Protein AF-A0A4Y2CAS6-F1 (afdb_monomer)

Foldseek 3Di:
DPVVVVVVVLVVVLVVCPPPDLVCLQVCCVPPVLCVVLVPLLPPLCDDDPVNLVVQLVSVLVSLCSSVVDDPPDDSVNSCVSNVDDRSSVVSNVSNVVD

Secondary structure (DSSP, 8-state):
--HHHHHHHHHHHHHHGGG--GGGGGHHIIIIIIHHHHTTHHHHSTT--HHHHHHHHHHHHHHHHHHHT--TTS-HHHHHHHHTPPPHHHHHHHHHH--

Structure (mmCIF, N/CA/C/O backbone):
data_AF-A0A4Y2CAS6-F1
#
_entry.id   AF-A0A4Y2CAS6-F1
#
loop_
_atom_site.group_PDB
_atom_site.id
_atom_site.type_symbol
_atom_site.label_atom_id
_atom_site.label_alt_id
_atom_site.label_comp_id
_atom_site.label_asym_id
_atom_site.label_entity_id
_atom_site.label_seq_id
_atom_site.pdbx_PDB_ins_code
_atom_site.Cartn_x
_atom_site.Cartn_y
_atom_site.Cartn_z
_atom_site.occupancy
_atom_site.B_iso_or_equiv
_atom_site.auth_seq_id
_atom_site.auth_comp_id
_atom_site.auth_asym_id
_atom_site.auth_atom_id
_atom_site.pdbx_PDB_model_num
ATOM 1 N N . MET A 1 1 ? -4.243 18.853 -12.283 1.00 44.47 1 MET A N 1
ATOM 2 C CA . MET A 1 1 ? -5.391 18.883 -11.342 1.00 44.47 1 MET A CA 1
ATOM 3 C C . MET A 1 1 ? -6.163 17.544 -11.268 1.00 44.47 1 MET A C 1
ATOM 5 O O . MET A 1 1 ? -7.382 17.552 -11.251 1.00 44.47 1 MET A O 1
ATOM 9 N N . LYS A 1 2 ? -5.500 16.372 -11.191 1.00 41.78 2 LYS A N 1
ATOM 10 C CA . LYS A 1 2 ? -6.187 15.053 -11.080 1.00 41.78 2 LYS A CA 1
ATOM 11 C C . LYS A 1 2 ? -6.059 14.387 -9.699 1.00 41.78 2 LYS A C 1
ATOM 13 O O . LYS A 1 2 ? -6.920 13.608 -9.314 1.00 41.78 2 LYS A O 1
ATOM 18 N N . VAL A 1 3 ? -5.035 14.748 -8.921 1.00 46.81 3 VAL A N 1
ATOM 19 C CA . VAL A 1 3 ? -4.749 14.155 -7.596 1.00 46.81 3 VAL A CA 1
ATOM 20 C C . VAL A 1 3 ? -5.704 14.660 -6.501 1.00 46.81 3 VAL A C 1
ATOM 22 O O . VAL A 1 3 ? -6.047 13.921 -5.586 1.00 46.81 3 VAL A O 1
ATOM 25 N N . ALA A 1 4 ? -6.187 15.903 -6.602 1.00 52.34 4 ALA A N 1
ATOM 26 C CA . ALA A 1 4 ? -7.130 16.464 -5.627 1.00 52.34 4 ALA A CA 1
ATOM 27 C C . ALA A 1 4 ? -8.516 15.790 -5.688 1.00 52.34 4 ALA A C 1
ATOM 29 O O . ALA A 1 4 ? -9.179 15.620 -4.666 1.00 52.34 4 ALA A O 1
ATOM 30 N N . PHE A 1 5 ? -8.927 15.349 -6.881 1.00 54.19 5 PHE A N 1
ATOM 31 C CA . PHE A 1 5 ? -10.232 14.731 -7.100 1.00 54.19 5 PHE A CA 1
ATOM 32 C C . PHE A 1 5 ? -10.323 13.318 -6.502 1.00 54.19 5 PHE A C 1
ATOM 34 O O . PHE A 1 5 ? -11.343 12.944 -5.924 1.00 54.19 5 PHE A O 1
ATOM 41 N N . THR A 1 6 ? -9.240 12.536 -6.571 1.00 60.25 6 THR A N 1
ATOM 42 C CA . THR A 1 6 ? -9.189 11.193 -5.967 1.00 60.25 6 THR A CA 1
ATOM 43 C C . THR A 1 6 ? -9.199 11.259 -4.440 1.00 60.25 6 THR A C 1
ATOM 45 O O . THR A 1 6 ? -9.875 10.453 -3.801 1.00 60.25 6 THR A O 1
ATOM 48 N N . HIS A 1 7 ? -8.540 12.263 -3.852 1.00 60.78 7 HIS A N 1
ATOM 49 C CA . HIS A 1 7 ? -8.578 12.509 -2.410 1.00 60.78 7 HIS A CA 1
ATOM 50 C C . HIS A 1 7 ? -9.996 12.837 -1.912 1.00 60.78 7 HIS A C 1
ATOM 52 O O . HIS A 1 7 ? -10.434 12.287 -0.905 1.00 60.78 7 HIS A O 1
ATOM 58 N N . GLN A 1 8 ? -10.744 13.679 -2.635 1.00 62.22 8 GLN A N 1
ATOM 59 C CA . GLN A 1 8 ? -12.129 14.020 -2.277 1.00 62.22 8 GLN A CA 1
ATOM 60 C C . GLN A 1 8 ? -13.090 12.825 -2.358 1.00 62.22 8 GLN A C 1
ATOM 62 O O . GLN A 1 8 ? -13.962 12.685 -1.499 1.00 62.22 8 GLN A O 1
ATOM 67 N N . ARG A 1 9 ? -12.943 11.947 -3.362 1.00 64.75 9 ARG A N 1
ATOM 68 C CA . ARG A 1 9 ? -13.789 10.744 -3.481 1.00 64.75 9 ARG A CA 1
ATOM 69 C C . ARG A 1 9 ? -13.517 9.736 -2.374 1.00 64.75 9 ARG A C 1
ATOM 71 O O . ARG A 1 9 ? -14.469 9.155 -1.870 1.00 64.75 9 ARG A O 1
ATOM 78 N N . MET A 1 10 ? -12.253 9.572 -1.977 1.00 59.66 10 MET A N 1
ATOM 79 C CA . MET A 1 10 ? -11.916 8.770 -0.803 1.00 59.66 10 MET A CA 1
ATOM 80 C C . MET A 1 10 ? -12.544 9.399 0.442 1.00 59.66 10 MET A C 1
ATOM 82 O O . MET A 1 10 ? -13.391 8.760 1.041 1.00 59.66 10 MET A O 1
ATOM 86 N N . ALA A 1 11 ? -12.298 10.678 0.741 1.00 63.84 11 ALA A N 1
ATOM 87 C CA . ALA A 1 11 ? -12.848 11.351 1.927 1.00 63.84 11 ALA A CA 1
ATOM 88 C C . ALA A 1 11 ? -14.381 11.230 2.103 1.00 63.84 11 ALA A C 1
ATOM 90 O O . ALA A 1 11 ? -14.861 11.118 3.227 1.00 63.84 11 ALA A O 1
ATOM 91 N N . ARG A 1 12 ? -15.159 11.200 1.010 1.00 62.78 12 ARG A N 1
ATOM 92 C CA . ARG A 1 12 ? -16.617 10.960 1.061 1.00 62.78 12 ARG A CA 1
ATOM 93 C C . ARG A 1 12 ? -17.004 9.549 1.513 1.00 62.78 12 ARG A C 1
ATOM 95 O O . ARG A 1 12 ? -18.052 9.386 2.125 1.00 62.78 12 ARG A O 1
ATOM 102 N N . ILE A 1 13 ? -16.188 8.548 1.197 1.00 58.66 13 ILE A N 1
ATOM 103 C CA . ILE A 1 13 ? -16.410 7.160 1.615 1.00 58.66 13 ILE A CA 1
ATOM 104 C C . ILE A 1 13 ? -16.155 7.030 3.124 1.00 58.66 13 ILE A C 1
ATOM 106 O O . ILE A 1 13 ? -16.916 6.341 3.792 1.00 58.66 13 ILE A O 1
ATOM 110 N N . ASP A 1 14 ? -15.181 7.758 3.683 1.00 55.28 14 ASP A N 1
ATOM 111 C CA . ASP A 1 14 ? -14.790 7.686 5.108 1.00 55.28 14 ASP A CA 1
ATOM 112 C C . ASP A 1 14 ? -15.962 7.983 6.055 1.00 55.28 14 ASP A C 1
ATOM 114 O O . ASP A 1 14 ? -16.222 7.245 7.002 1.00 55.28 14 ASP A O 1
ATOM 118 N N . GLY A 1 15 ? -16.739 9.028 5.742 1.00 54.81 15 GLY A N 1
ATOM 119 C CA . GLY A 1 15 ? -17.870 9.461 6.568 1.00 54.81 15 GLY A CA 1
ATOM 120 C C . GLY A 1 15 ? -19.051 8.483 6.588 1.00 54.81 15 GLY A C 1
ATOM 121 O O . GLY A 1 15 ? -19.767 8.418 7.581 1.00 54.81 15 GLY A O 1
ATOM 122 N N . ALA A 1 16 ? -19.242 7.690 5.528 1.00 52.56 16 ALA A N 1
ATOM 123 C CA . ALA A 1 16 ? -20.287 6.661 5.454 1.00 52.56 16 ALA A CA 1
ATOM 124 C C . ALA A 1 16 ? -19.839 5.307 6.046 1.00 52.56 16 ALA A C 1
ATOM 126 O O . ALA A 1 16 ? -20.655 4.416 6.274 1.00 52.56 16 ALA A O 1
ATOM 127 N N . THR A 1 17 ? -18.535 5.144 6.291 1.00 52.44 17 THR A N 1
ATOM 128 C CA . THR A 1 17 ? -17.874 3.851 6.532 1.00 52.44 17 THR A CA 1
ATOM 129 C C . THR A 1 17 ? -17.722 3.497 8.011 1.00 52.44 17 THR A C 1
ATOM 131 O O . THR A 1 17 ? -17.260 2.402 8.334 1.00 52.44 17 THR A O 1
ATOM 134 N N . TRP A 1 18 ? -18.206 4.335 8.936 1.00 51.34 18 TRP A N 1
ATOM 135 C CA . TRP A 1 18 ? -18.202 4.008 10.372 1.00 51.34 18 TRP A CA 1
ATOM 136 C C . TRP A 1 18 ? -18.914 2.669 10.690 1.00 51.34 18 TRP A C 1
ATOM 138 O O . TRP A 1 18 ? -18.687 2.081 11.745 1.00 51.34 18 TRP A O 1
ATOM 148 N N . VAL A 1 19 ? -19.715 2.147 9.745 1.00 46.06 19 VAL A N 1
ATOM 149 C CA . VAL A 1 19 ? -20.470 0.882 9.819 1.00 46.06 19 VAL A CA 1
ATOM 150 C C . VAL A 1 19 ? -19.971 -0.198 8.829 1.00 46.06 19 VAL A C 1
ATOM 152 O O . VAL A 1 19 ? -20.639 -1.207 8.625 1.00 46.06 19 VAL A O 1
ATOM 155 N N . LEU A 1 20 ? -18.789 -0.090 8.204 1.00 56.34 20 LEU A N 1
ATOM 156 C CA . LEU A 1 20 ? -18.243 -1.267 7.503 1.00 56.34 20 LEU A CA 1
ATOM 157 C C . LEU A 1 20 ? -17.657 -2.249 8.525 1.00 56.34 20 LEU A C 1
ATOM 159 O O . LEU A 1 20 ? -16.627 -1.981 9.156 1.00 56.34 20 LEU A O 1
ATOM 163 N N . LYS A 1 21 ? -18.299 -3.421 8.658 1.00 63.12 21 LYS A N 1
ATOM 164 C CA . LYS A 1 21 ? -17.732 -4.575 9.376 1.00 63.12 21 LYS A CA 1
ATOM 165 C C . LYS A 1 21 ? -16.289 -4.799 8.921 1.00 63.12 21 LYS A C 1
ATOM 167 O O . LYS A 1 21 ? -15.972 -4.637 7.743 1.00 63.12 21 LYS A O 1
ATOM 172 N N . GLN A 1 22 ? -15.419 -5.190 9.854 1.00 63.09 22 GLN A N 1
ATOM 173 C CA . GLN A 1 22 ? -13.973 -5.336 9.637 1.00 63.09 22 GLN A CA 1
ATOM 174 C C . GLN A 1 22 ? -13.617 -6.186 8.402 1.00 63.09 22 GLN A C 1
ATOM 176 O O . GLN A 1 22 ? -12.620 -5.911 7.737 1.00 63.09 22 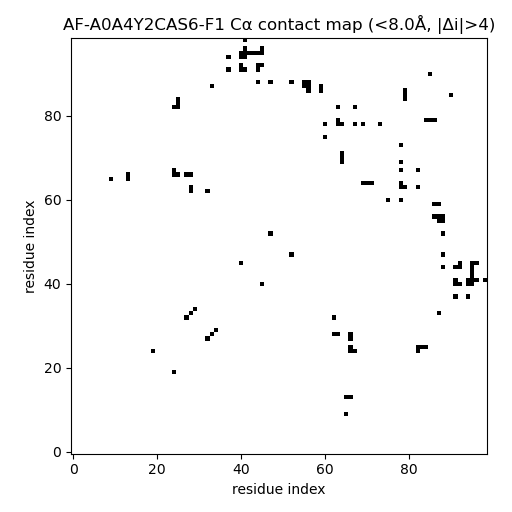GLN A O 1
ATOM 181 N N . GLU A 1 23 ? -14.475 -7.146 8.050 1.00 66.81 23 GLU A N 1
ATOM 182 C CA . GLU A 1 23 ? -14.387 -7.989 6.851 1.00 66.81 23 GLU A CA 1
ATOM 183 C C . GLU A 1 23 ? -14.440 -7.203 5.521 1.00 66.81 23 GLU A C 1
ATOM 185 O O . GLU A 1 23 ? -13.720 -7.529 4.579 1.00 66.81 23 GLU A O 1
ATOM 190 N N . HIS A 1 24 ? -15.193 -6.100 5.456 1.00 72.06 24 HIS A N 1
ATOM 191 C CA . HIS A 1 24 ? -15.375 -5.297 4.240 1.00 72.06 24 HIS A CA 1
ATOM 192 C C . HIS A 1 24 ? -14.310 -4.207 4.067 1.00 72.06 24 HIS A C 1
ATOM 194 O O . HIS A 1 24 ? -14.208 -3.611 2.995 1.00 72.06 24 HIS A O 1
ATOM 200 N N . ARG A 1 25 ? -13.461 -3.967 5.078 1.00 74.31 25 ARG A N 1
ATOM 201 C CA . ARG A 1 25 ? -12.410 -2.929 5.031 1.00 74.31 25 ARG A CA 1
ATOM 202 C C . ARG A 1 25 ? -11.402 -3.162 3.902 1.00 74.31 25 ARG A C 1
ATOM 204 O O . ARG A 1 25 ? -10.781 -2.227 3.421 1.00 74.31 25 ARG A O 1
ATOM 211 N N . ARG A 1 26 ? -11.244 -4.402 3.438 1.00 82.12 26 ARG A N 1
ATOM 212 C CA . ARG A 1 26 ? -10.287 -4.757 2.376 1.00 82.12 26 ARG A CA 1
ATOM 213 C C . ARG A 1 26 ? -10.804 -4.447 0.968 1.00 82.12 26 ARG A C 1
ATOM 215 O O . ARG A 1 26 ? -10.001 -4.257 0.058 1.00 82.12 26 ARG A O 1
ATOM 222 N N . ILE A 1 27 ? -12.125 -4.372 0.786 1.00 85.94 27 ILE A N 1
ATOM 223 C CA . ILE A 1 27 ? -12.762 -4.229 -0.532 1.00 85.94 27 ILE A CA 1
ATOM 224 C C . ILE A 1 27 ? -12.340 -2.931 -1.238 1.00 85.94 27 ILE A C 1
ATOM 226 O O . ILE A 1 27 ? -11.892 -3.020 -2.385 1.00 85.94 27 ILE A O 1
ATOM 230 N N . PRO A 1 28 ? -12.378 -1.743 -0.598 1.00 82.12 28 PRO A N 1
ATOM 231 C CA . PRO A 1 28 ? -11.969 -0.498 -1.251 1.00 82.12 28 PRO A CA 1
ATOM 232 C C . PRO A 1 28 ? -10.486 -0.505 -1.636 1.00 82.12 28 PRO A C 1
ATOM 234 O O . PRO A 1 28 ? -10.097 0.074 -2.650 1.00 82.12 28 PRO A O 1
ATOM 237 N N . TYR A 1 29 ? -9.651 -1.185 -0.844 1.00 87.31 29 TYR A N 1
ATOM 238 C CA . TYR A 1 29 ? -8.230 -1.291 -1.131 1.00 87.31 29 TYR A CA 1
ATOM 239 C C . TYR A 1 29 ? -7.973 -2.124 -2.389 1.00 87.31 29 TYR A C 1
ATOM 241 O O . TYR A 1 29 ? -7.367 -1.623 -3.333 1.00 87.31 29 TYR A O 1
ATOM 249 N N . TYR A 1 30 ? -8.460 -3.368 -2.417 1.00 85.94 30 TYR A N 1
ATOM 250 C CA . TYR A 1 30 ? -8.178 -4.297 -3.512 1.00 85.94 30 TYR A CA 1
ATOM 251 C C . TYR A 1 30 ? -8.824 -3.878 -4.833 1.00 85.94 30 TYR A C 1
ATOM 253 O O . TYR A 1 30 ? -8.218 -4.025 -5.890 1.00 85.94 30 TYR A O 1
ATOM 261 N N . THR A 1 31 ? -10.044 -3.341 -4.790 1.00 86.50 31 THR A N 1
ATOM 262 C CA . THR A 1 31 ? -10.787 -3.009 -6.016 1.00 86.50 31 THR A CA 1
ATOM 263 C C . THR A 1 31 ? -10.361 -1.679 -6.633 1.00 86.50 31 THR A C 1
ATOM 265 O O . THR A 1 31 ? -10.310 -1.571 -7.855 1.00 86.50 31 THR A O 1
ATOM 268 N N . VAL A 1 32 ? -10.035 -0.671 -5.813 1.00 84.81 32 VAL A N 1
ATOM 269 C CA . VAL A 1 32 ? -9.777 0.698 -6.288 1.00 84.81 32 VAL A CA 1
ATOM 270 C C . VAL A 1 32 ? -8.317 1.090 -6.105 1.00 84.81 32 VAL A C 1
ATOM 272 O O . VAL A 1 32 ? -7.645 1.405 -7.084 1.00 84.81 32 VAL A O 1
ATOM 275 N N . ALA A 1 33 ? -7.814 1.094 -4.868 1.00 87.38 33 ALA A N 1
ATOM 276 C CA . ALA A 1 33 ? -6.493 1.655 -4.580 1.00 87.38 33 ALA A CA 1
ATOM 277 C C . ALA A 1 33 ? -5.367 0.838 -5.227 1.00 87.38 33 ALA A C 1
ATOM 279 O O . ALA A 1 33 ? -4.509 1.397 -5.905 1.00 87.38 33 ALA A O 1
ATOM 280 N N . GLU A 1 34 ? -5.395 -0.480 -5.048 1.00 89.31 34 GLU A N 1
ATOM 281 C CA . GLU A 1 34 ? -4.397 -1.397 -5.590 1.00 89.31 34 GLU A CA 1
ATOM 282 C C . GLU A 1 34 ? -4.404 -1.381 -7.121 1.00 89.31 34 GLU A C 1
ATOM 284 O O . GLU A 1 34 ? -3.376 -1.098 -7.730 1.00 89.31 34 GLU A O 1
ATOM 289 N N . ARG A 1 35 ? -5.572 -1.562 -7.749 1.00 90.94 35 ARG A N 1
ATOM 290 C CA . ARG A 1 35 ? -5.703 -1.544 -9.215 1.00 90.94 35 ARG A CA 1
ATOM 291 C C . ARG A 1 35 ? -5.260 -0.227 -9.834 1.00 90.94 35 ARG A C 1
ATOM 293 O O . ARG A 1 35 ? -4.567 -0.238 -10.844 1.00 90.94 35 ARG A O 1
ATOM 300 N N . MET A 1 36 ? -5.603 0.904 -9.221 1.00 89.56 36 MET A N 1
ATOM 301 C CA . MET A 1 36 ? -5.197 2.214 -9.730 1.00 89.56 36 MET A CA 1
ATOM 302 C C . MET A 1 36 ? -3.678 2.422 -9.651 1.00 89.56 36 MET A C 1
ATOM 304 O O . MET A 1 36 ? -3.108 3.058 -10.533 1.00 89.56 36 MET A O 1
ATOM 308 N N . ILE A 1 37 ? -3.017 1.893 -8.616 1.00 88.31 37 ILE A N 1
ATOM 309 C CA . ILE A 1 37 ? -1.560 2.005 -8.456 1.00 88.31 37 ILE A CA 1
ATOM 310 C C . ILE A 1 37 ? -0.828 1.035 -9.391 1.00 88.31 37 ILE A C 1
ATOM 312 O O . ILE A 1 37 ? 0.210 1.392 -9.946 1.00 88.31 37 ILE A O 1
ATOM 316 N N . LEU A 1 38 ? -1.362 -0.172 -9.580 1.00 90.62 38 LEU A N 1
ATOM 317 C CA . LEU A 1 38 ? -0.704 -1.223 -10.351 1.00 90.62 38 LEU A CA 1
ATOM 318 C C . LEU A 1 38 ? -1.040 -1.221 -11.852 1.00 90.62 38 LEU A C 1
ATOM 320 O O . LEU A 1 38 ? -0.416 -1.960 -12.603 1.00 90.62 38 LEU A O 1
ATOM 324 N N . HIS A 1 39 ? -1.926 -0.337 -12.326 1.00 88.81 39 HIS A N 1
ATOM 325 C CA . HIS A 1 39 ? -2.374 -0.247 -13.731 1.00 88.81 39 HIS A CA 1
ATOM 326 C C . HIS A 1 39 ? -1.257 -0.082 -14.792 1.00 88.81 39 HIS A C 1
ATOM 328 O O . HIS A 1 39 ? -1.517 -0.164 -15.986 1.00 88.81 39 HIS A O 1
ATOM 334 N N . GLY A 1 40 ? -0.006 0.125 -14.386 1.00 85.75 40 GLY A N 1
ATOM 335 C CA . GLY A 1 40 ? 1.147 0.109 -15.287 1.00 85.75 40 GLY A CA 1
ATOM 336 C C . GLY A 1 40 ? 2.357 -0.623 -14.721 1.00 85.75 40 GLY A C 1
ATOM 337 O O . GLY A 1 40 ? 3.464 -0.328 -15.153 1.00 85.75 40 GLY A O 1
ATOM 338 N N . ALA A 1 41 ? 2.184 -1.508 -13.732 1.00 88.69 41 ALA A N 1
ATOM 339 C CA . ALA A 1 41 ? 3.288 -2.142 -13.006 1.00 88.69 41 ALA A CA 1
ATOM 340 C C . ALA A 1 41 ? 4.304 -2.818 -13.945 1.00 88.69 41 ALA A C 1
ATOM 342 O O . ALA A 1 41 ? 5.505 -2.657 -13.741 1.00 88.69 41 ALA A O 1
ATOM 343 N N . ALA A 1 42 ? 3.850 -3.444 -15.033 1.00 86.62 42 ALA A N 1
ATOM 344 C CA . ALA A 1 42 ? 4.713 -4.010 -16.073 1.00 86.62 42 ALA A CA 1
ATOM 345 C C . ALA A 1 42 ? 5.745 -3.017 -16.643 1.00 86.62 42 ALA A C 1
ATOM 347 O O . ALA A 1 42 ? 6.887 -3.384 -16.898 1.00 86.62 42 ALA A O 1
ATOM 348 N N . ALA A 1 43 ? 5.388 -1.737 -16.780 1.00 87.38 43 ALA A N 1
ATOM 349 C CA . ALA A 1 43 ? 6.269 -0.727 -17.363 1.00 87.38 43 ALA A CA 1
ATOM 350 C C . ALA A 1 43 ? 7.295 -0.143 -16.374 1.00 87.38 43 ALA A C 1
ATOM 352 O O . ALA A 1 43 ? 8.309 0.401 -16.806 1.00 87.38 43 ALA A O 1
ATOM 353 N N . TRP A 1 44 ? 7.044 -0.195 -15.059 1.00 86.88 44 TRP A N 1
ATOM 354 C CA . TRP A 1 44 ? 7.867 0.529 -14.073 1.00 86.88 44 TRP A CA 1
ATOM 355 C C . TRP A 1 44 ? 8.324 -0.292 -12.858 1.00 86.88 44 TRP A C 1
ATOM 357 O O . TRP A 1 44 ? 9.198 0.173 -12.127 1.00 86.88 44 TRP A O 1
ATOM 367 N N . ALA A 1 45 ? 7.785 -1.491 -12.621 1.00 88.81 45 ALA A N 1
ATOM 368 C CA . ALA A 1 45 ? 8.047 -2.267 -11.406 1.00 88.81 45 ALA A CA 1
ATOM 369 C C . ALA A 1 45 ? 9.091 -3.390 -11.554 1.00 88.81 45 ALA A C 1
ATOM 371 O O . ALA A 1 45 ? 9.467 -3.987 -10.549 1.00 88.81 45 ALA A O 1
ATOM 372 N N . LEU A 1 46 ? 9.619 -3.636 -12.761 1.00 82.00 46 LEU A N 1
ATOM 373 C CA . LEU A 1 46 ? 10.678 -4.632 -13.011 1.00 82.00 46 LEU A CA 1
ATOM 374 C C . LEU A 1 46 ? 11.985 -4.344 -12.248 1.00 82.00 46 LEU A C 1
ATOM 376 O O . LEU A 1 46 ? 12.706 -5.272 -11.907 1.00 82.00 46 LEU A O 1
ATOM 380 N N . ASN A 1 47 ? 12.292 -3.073 -11.954 1.00 84.06 47 ASN A N 1
ATOM 381 C CA . ASN A 1 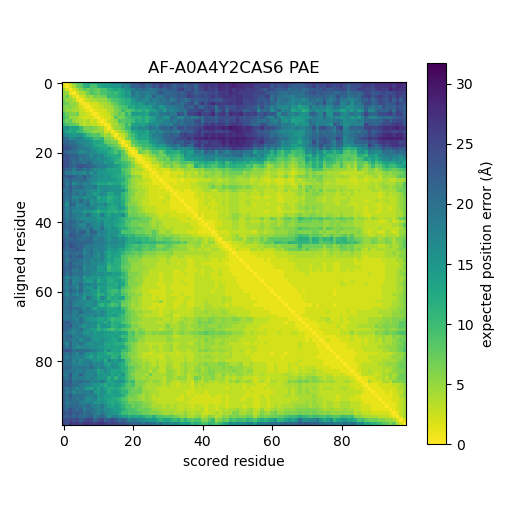47 ? 13.539 -2.669 -11.290 1.00 84.06 47 ASN A CA 1
ATOM 382 C C . ASN A 1 47 ? 13.315 -1.534 -10.278 1.00 84.06 47 ASN A C 1
ATOM 384 O O . ASN A 1 47 ? 13.832 -0.424 -10.424 1.00 84.06 47 ASN A O 1
ATOM 388 N N . LEU A 1 48 ? 12.522 -1.798 -9.236 1.00 88.19 48 LEU A N 1
ATOM 389 C CA . LEU A 1 48 ? 12.238 -0.790 -8.215 1.00 88.19 48 LEU A CA 1
ATOM 390 C C . LEU A 1 48 ? 13.465 -0.459 -7.360 1.00 88.19 48 LEU A C 1
ATOM 392 O O . LEU A 1 48 ? 13.960 -1.285 -6.592 1.00 88.19 48 LEU A O 1
ATOM 396 N N . ILE A 1 49 ? 13.881 0.806 -7.385 1.00 92.75 49 ILE A N 1
ATOM 397 C CA . ILE A 1 49 ? 14.945 1.316 -6.509 1.00 92.75 49 ILE A CA 1
ATOM 398 C C . ILE A 1 49 ? 14.375 1.577 -5.103 1.00 92.75 49 ILE A C 1
ATOM 400 O O . ILE A 1 49 ? 13.199 1.918 -4.942 1.00 92.75 49 ILE A O 1
ATOM 404 N N . SER A 1 50 ? 15.208 1.506 -4.060 1.00 90.56 50 SER A N 1
ATOM 405 C CA . SER A 1 50 ? 14.837 1.743 -2.651 1.00 90.56 50 SER A CA 1
ATOM 406 C C . SER A 1 50 ? 13.975 2.994 -2.424 1.00 90.56 50 SER A C 1
ATOM 408 O O . SER A 1 50 ? 13.051 2.980 -1.609 1.00 90.56 50 SER A O 1
ATOM 410 N N . ARG A 1 51 ? 14.233 4.082 -3.164 1.00 92.00 51 ARG A N 1
ATOM 411 C CA . ARG A 1 51 ? 13.433 5.316 -3.099 1.00 92.00 51 ARG A CA 1
ATOM 412 C C . ARG A 1 51 ? 11.999 5.113 -3.600 1.00 92.00 51 ARG A C 1
ATOM 414 O O . ARG A 1 51 ? 11.067 5.599 -2.965 1.00 92.00 51 ARG A O 1
ATOM 421 N N . GLN A 1 52 ? 11.815 4.386 -4.699 1.00 90.38 52 GLN A N 1
ATOM 422 C CA . GLN A 1 52 ? 10.495 4.074 -5.256 1.00 90.38 52 GLN A CA 1
ATOM 423 C C . GLN A 1 52 ? 9.730 3.117 -4.335 1.00 90.38 52 GLN A C 1
ATOM 425 O O . GLN A 1 52 ? 8.565 3.367 -4.036 1.00 90.38 52 GLN A O 1
ATOM 430 N N . LYS A 1 53 ? 10.403 2.102 -3.770 1.00 91.50 53 LYS A N 1
ATOM 431 C CA . LYS A 1 53 ? 9.809 1.207 -2.757 1.00 91.50 53 LYS A CA 1
ATOM 432 C C . LYS A 1 53 ? 9.279 1.991 -1.546 1.00 91.50 53 LYS A C 1
ATOM 434 O O . LYS A 1 53 ? 8.148 1.774 -1.114 1.00 91.50 53 LYS A O 1
ATOM 439 N N . LYS A 1 54 ? 10.043 2.972 -1.042 1.00 92.81 54 LYS A N 1
ATOM 440 C CA . LYS A 1 54 ? 9.600 3.877 0.042 1.00 92.81 54 LYS A CA 1
ATOM 441 C C . LYS A 1 54 ? 8.410 4.759 -0.356 1.00 92.81 54 LYS A C 1
ATOM 443 O O . LYS A 1 54 ? 7.516 4.982 0.463 1.00 92.81 54 LYS A O 1
ATOM 448 N N . LEU A 1 55 ? 8.375 5.252 -1.594 1.00 92.50 55 LEU A N 1
ATOM 449 C CA . LEU A 1 55 ? 7.246 6.034 -2.108 1.00 92.50 55 LEU A CA 1
ATOM 450 C C . LEU A 1 55 ? 5.962 5.191 -2.134 1.00 92.50 55 LEU A C 1
ATOM 452 O O . LEU A 1 55 ? 4.939 5.631 -1.610 1.00 92.50 55 LEU A O 1
ATOM 456 N N . LEU A 1 56 ? 6.031 3.967 -2.667 1.00 91.69 56 LEU A N 1
ATOM 457 C CA . LEU A 1 56 ? 4.897 3.039 -2.700 1.00 91.69 56 LEU A CA 1
ATOM 458 C C . LEU A 1 56 ? 4.374 2.731 -1.300 1.00 91.69 56 LEU A C 1
ATOM 460 O O . LEU A 1 56 ? 3.173 2.817 -1.066 1.00 91.69 56 LEU A O 1
ATOM 464 N N . LEU A 1 57 ? 5.271 2.454 -0.351 1.00 92.12 57 LEU A N 1
ATOM 465 C CA . LEU A 1 57 ? 4.916 2.254 1.055 1.00 92.12 57 LEU A CA 1
ATOM 466 C C . LEU A 1 57 ? 4.210 3.474 1.657 1.00 92.12 57 LEU A C 1
ATOM 468 O O . LEU A 1 57 ? 3.241 3.331 2.400 1.00 92.12 57 LEU A O 1
ATOM 472 N N . THR A 1 58 ? 4.662 4.681 1.315 1.00 93.19 58 THR A N 1
ATOM 473 C CA . THR A 1 58 ? 4.050 5.930 1.790 1.00 93.19 58 THR A CA 1
ATOM 474 C C . THR A 1 58 ? 2.640 6.114 1.226 1.00 93.19 58 THR A C 1
ATOM 476 O O . THR A 1 58 ? 1.734 6.515 1.959 1.00 93.19 58 THR A O 1
ATOM 479 N N . ILE A 1 59 ? 2.432 5.800 -0.057 1.00 91.38 59 ILE A N 1
ATOM 480 C CA . ILE A 1 59 ? 1.110 5.830 -0.700 1.00 91.38 59 ILE A CA 1
ATOM 481 C C . ILE A 1 59 ? 0.198 4.773 -0.066 1.00 91.38 59 ILE A C 1
ATOM 483 O O . ILE A 1 59 ? -0.903 5.104 0.372 1.00 91.38 59 ILE A O 1
ATOM 487 N N . GLN A 1 60 ? 0.686 3.535 0.071 1.00 91.94 60 GLN A N 1
ATOM 488 C CA . GLN A 1 60 ? -0.048 2.439 0.699 1.00 91.94 60 GLN A CA 1
ATOM 489 C C . GLN A 1 60 ? -0.511 2.811 2.103 1.00 91.94 60 GLN A C 1
ATOM 491 O O . GLN A 1 60 ? -1.683 2.657 2.434 1.00 91.94 60 GLN A O 1
ATOM 496 N N . ARG A 1 61 ? 0.402 3.341 2.923 1.00 92.88 61 ARG A N 1
ATOM 497 C CA . ARG A 1 61 ? 0.125 3.731 4.305 1.00 92.88 61 ARG A CA 1
ATOM 498 C C . ARG A 1 61 ? -1.006 4.749 4.396 1.00 92.88 61 ARG A C 1
ATOM 500 O O . ARG A 1 61 ? -1.855 4.616 5.270 1.00 92.88 61 ARG A O 1
ATOM 507 N N . LYS A 1 62 ? -1.044 5.740 3.499 1.00 92.31 62 LYS A N 1
ATOM 508 C CA . LYS A 1 62 ? -2.135 6.727 3.457 1.00 92.31 62 LYS A CA 1
ATOM 509 C C . LYS A 1 62 ? -3.479 6.061 3.170 1.00 92.31 62 LYS A C 1
ATOM 511 O O . LYS A 1 62 ? -4.442 6.348 3.872 1.00 92.31 62 LYS A O 1
ATOM 516 N N . CYS A 1 63 ? -3.528 5.142 2.206 1.00 88.88 63 CYS A N 1
ATOM 517 C CA . CYS A 1 63 ? -4.739 4.377 1.908 1.00 88.88 63 CYS A CA 1
ATOM 518 C C . CYS A 1 63 ? -5.166 3.490 3.086 1.00 88.88 63 CYS A C 1
ATOM 520 O O . CYS A 1 63 ? -6.347 3.435 3.406 1.00 88.88 63 CYS A O 1
ATOM 522 N N . LEU A 1 64 ? -4.224 2.824 3.762 1.00 89.44 64 LEU A N 1
ATOM 523 C CA . LEU A 1 64 ? -4.549 1.977 4.912 1.00 89.44 64 LEU A CA 1
ATOM 524 C C . LEU A 1 64 ? -5.059 2.785 6.105 1.00 89.44 64 LEU A C 1
ATOM 526 O O . LEU A 1 64 ? -6.034 2.376 6.722 1.00 89.4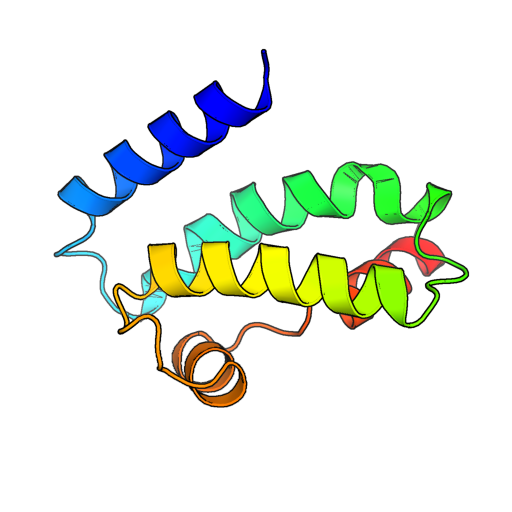4 64 LEU A O 1
ATOM 530 N N . LEU A 1 65 ? -4.439 3.923 6.428 1.00 91.19 65 LEU A N 1
ATOM 531 C CA . LEU A 1 65 ? -4.918 4.813 7.492 1.00 91.19 65 LEU A CA 1
ATOM 532 C C . LEU A 1 65 ? -6.333 5.309 7.206 1.00 91.19 65 LEU A C 1
ATOM 534 O O . LEU A 1 65 ? -7.179 5.266 8.089 1.00 91.19 65 LEU A O 1
ATOM 538 N N . PHE A 1 66 ? -6.580 5.705 5.960 1.00 87.19 66 PHE A N 1
ATOM 539 C CA . PHE A 1 66 ? -7.894 6.116 5.493 1.00 87.19 66 PHE A CA 1
ATOM 540 C C . PHE A 1 66 ? -8.939 5.002 5.685 1.00 87.19 66 PHE A C 1
ATOM 542 O O . PHE A 1 66 ? -9.969 5.204 6.301 1.00 87.19 66 PHE A O 1
ATOM 549 N 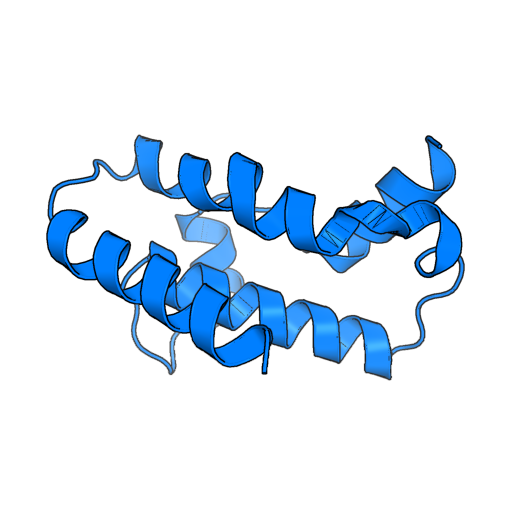N . ILE A 1 67 ? -8.637 3.781 5.246 1.00 83.25 67 ILE A N 1
ATOM 550 C CA . ILE A 1 67 ? -9.563 2.641 5.330 1.00 83.25 67 ILE A CA 1
ATOM 551 C C . ILE A 1 67 ? -9.791 2.147 6.767 1.00 83.25 67 ILE A C 1
ATOM 553 O O . ILE A 1 67 ? -10.858 1.631 7.096 1.00 83.25 67 ILE A O 1
ATOM 557 N N . THR A 1 68 ? -8.761 2.210 7.609 1.00 86.19 68 THR A N 1
ATOM 558 C CA . THR A 1 68 ? -8.818 1.669 8.974 1.00 86.19 68 THR A CA 1
ATOM 559 C C . THR A 1 68 ? -9.309 2.680 10.001 1.00 86.19 68 THR A C 1
ATOM 561 O O . THR A 1 68 ? -9.697 2.255 11.087 1.00 86.19 68 THR A O 1
ATOM 564 N N . GLY A 1 69 ? -9.251 3.982 9.701 1.00 86.06 69 GLY A N 1
ATOM 565 C CA . GLY A 1 69 ? -9.495 5.049 10.673 1.00 86.06 69 GLY A CA 1
ATOM 566 C C . GLY A 1 69 ? -8.473 5.088 11.818 1.00 86.06 69 GLY A C 1
ATOM 567 O O . GLY A 1 69 ? -8.733 5.691 12.856 1.00 86.06 69 GLY A O 1
ATOM 568 N N . ALA A 1 70 ? -7.324 4.415 11.680 1.00 89.81 70 ALA A N 1
ATOM 569 C CA . ALA A 1 70 ? -6.318 4.332 12.737 1.00 89.81 70 ALA A CA 1
ATOM 570 C C . ALA A 1 70 ? -5.536 5.649 12.909 1.00 89.81 70 ALA A C 1
ATOM 572 O O . ALA A 1 70 ? -5.445 6.480 12.000 1.00 89.81 70 ALA A O 1
ATOM 573 N N . TYR A 1 71 ? -4.905 5.825 14.074 1.00 91.25 71 TYR A N 1
ATOM 574 C CA . TYR A 1 71 ? -4.072 6.995 14.343 1.00 91.25 71 TYR A CA 1
ATOM 575 C C . TYR A 1 71 ? -2.894 7.101 13.365 1.00 91.25 71 TYR A C 1
ATOM 577 O O . TYR A 1 71 ? -2.286 6.113 12.952 1.00 91.25 71 TYR A O 1
ATOM 585 N N . ARG A 1 72 ? -2.488 8.336 13.043 1.00 89.31 72 ARG A N 1
ATOM 586 C CA . ARG A 1 72 ? -1.354 8.597 12.134 1.00 89.31 72 ARG A CA 1
ATOM 587 C C . ARG A 1 72 ? -0.031 7.989 12.615 1.00 89.31 72 ARG A C 1
ATOM 589 O O . ARG A 1 72 ? 0.840 7.706 11.790 1.00 89.31 72 ARG A O 1
ATOM 596 N N . THR A 1 73 ? 0.117 7.787 13.924 1.00 94.44 73 THR A N 1
ATOM 597 C CA . THR A 1 73 ? 1.290 7.186 14.576 1.00 94.44 73 THR A CA 1
ATOM 598 C C . THR A 1 73 ? 1.282 5.656 14.550 1.00 94.44 73 THR A C 1
ATOM 600 O O . THR A 1 73 ? 2.314 5.049 14.819 1.00 94.44 73 THR A O 1
ATOM 603 N N . THR A 1 74 ? 0.174 5.007 14.173 1.00 93.75 74 THR A N 1
ATOM 604 C CA . THR A 1 74 ? 0.073 3.542 14.141 1.00 93.75 74 THR A CA 1
ATOM 605 C C . THR A 1 74 ? 1.094 2.942 13.163 1.00 93.75 74 THR A C 1
ATOM 607 O O . THR A 1 74 ? 1.100 3.331 11.992 1.00 93.75 74 THR A O 1
ATOM 610 N N . PRO A 1 75 ? 1.960 1.999 13.572 1.00 92.75 75 PRO A N 1
ATOM 611 C CA . PRO A 1 75 ? 2.974 1.411 12.693 1.00 92.75 75 PRO A CA 1
ATOM 612 C C . PRO A 1 75 ? 2.384 0.734 11.449 1.00 92.75 75 PRO A C 1
ATOM 614 O O . PRO A 1 75 ? 1.280 0.195 11.481 1.00 92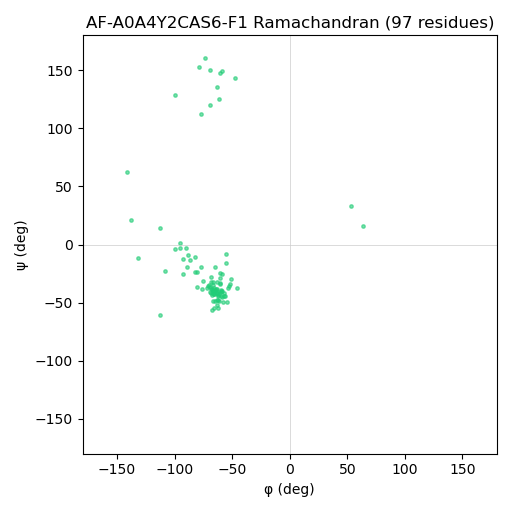.75 75 PRO A O 1
ATOM 617 N N . M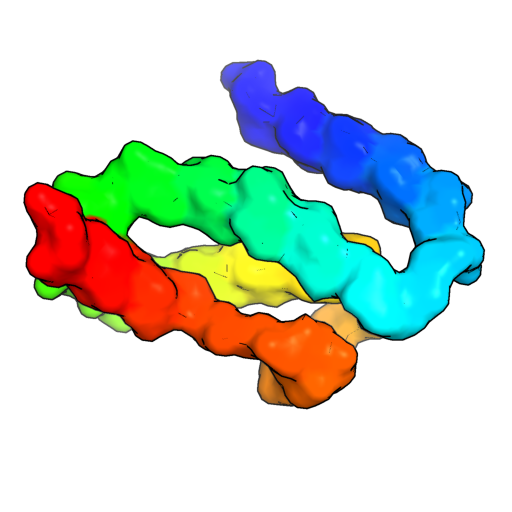ET A 1 76 ? 3.128 0.731 10.335 1.00 91.44 76 MET A N 1
ATOM 618 C CA . MET A 1 76 ? 2.669 0.114 9.078 1.00 91.44 76 MET A CA 1
ATOM 619 C C . MET A 1 76 ? 2.384 -1.385 9.240 1.00 91.44 76 MET A C 1
ATOM 621 O O . MET A 1 76 ? 1.381 -1.870 8.729 1.00 91.44 76 MET A O 1
ATOM 625 N N . ALA A 1 77 ? 3.221 -2.092 10.004 1.00 91.06 77 ALA A N 1
ATOM 626 C CA . ALA A 1 77 ? 3.038 -3.512 10.295 1.00 91.06 77 ALA A CA 1
ATOM 627 C C . ALA A 1 77 ? 1.698 -3.794 10.999 1.00 91.06 77 ALA A C 1
ATOM 629 O O . ALA A 1 77 ? 0.994 -4.737 10.650 1.00 91.06 77 ALA A O 1
ATOM 630 N N . THR A 1 78 ? 1.291 -2.933 11.937 1.00 92.81 78 THR A N 1
ATOM 631 C CA . THR A 1 78 ? -0.006 -3.038 12.620 1.00 92.81 78 THR A CA 1
ATOM 632 C C . THR A 1 78 ? -1.165 -2.823 11.649 1.00 92.81 78 THR A C 1
ATOM 634 O O . THR A 1 78 ? -2.130 -3.584 11.667 1.00 92.81 78 THR A O 1
ATOM 637 N N . LEU A 1 79 ? -1.058 -1.836 10.751 1.00 90.94 79 LEU A N 1
ATOM 638 C CA . LEU A 1 79 ? -2.070 -1.595 9.717 1.00 90.94 79 LEU A CA 1
ATOM 639 C C . LEU A 1 79 ? -2.212 -2.798 8.776 1.00 90.94 79 LEU A C 1
ATOM 641 O O . LEU A 1 79 ? -3.332 -3.189 8.449 1.00 90.94 79 LEU A O 1
ATOM 645 N N . GLN A 1 80 ? -1.097 -3.407 8.370 1.00 90.00 80 GLN A N 1
ATOM 646 C CA . GLN A 1 80 ? -1.093 -4.611 7.535 1.00 90.00 80 GLN A CA 1
ATOM 647 C C . GLN A 1 80 ? -1.673 -5.819 8.263 1.00 90.00 80 GLN A C 1
ATOM 649 O O . GLN A 1 80 ? -2.431 -6.560 7.654 1.00 90.00 80 GLN A O 1
ATOM 654 N N . SER A 1 81 ? -1.388 -5.993 9.554 1.00 89.69 81 SER A N 1
ATOM 655 C CA . SER A 1 81 ? -1.958 -7.081 10.357 1.00 89.69 81 SER A CA 1
ATOM 656 C C . SER A 1 81 ? -3.484 -6.966 10.467 1.00 89.69 81 SER A C 1
ATOM 658 O O . SER A 1 81 ? -4.208 -7.908 10.153 1.00 89.69 81 SER A O 1
ATOM 660 N N . ILE A 1 82 ? -3.997 -5.769 10.784 1.00 87.44 82 ILE A N 1
ATOM 661 C CA . ILE A 1 82 ? -5.444 -5.508 10.889 1.00 87.44 82 ILE A CA 1
ATOM 662 C C . ILE A 1 82 ? -6.150 -5.718 9.543 1.00 87.44 82 ILE A C 1
ATOM 664 O O . ILE A 1 82 ? -7.265 -6.240 9.487 1.00 87.44 82 ILE A O 1
ATOM 668 N N . THR A 1 83 ? -5.517 -5.289 8.450 1.00 85.81 83 THR A N 1
ATOM 669 C CA . THR A 1 83 ? -6.115 -5.339 7.110 1.00 85.81 83 THR A CA 1
ATOM 670 C C . THR A 1 83 ? -5.782 -6.600 6.322 1.00 85.81 83 THR A C 1
ATOM 672 O O . THR A 1 83 ? -6.426 -6.837 5.312 1.00 85.81 83 THR A O 1
ATOM 675 N N . GLY A 1 84 ? -4.819 -7.419 6.744 1.00 88.81 84 GLY A N 1
ATOM 676 C CA . GLY A 1 84 ? -4.308 -8.575 5.994 1.00 88.81 84 GLY A CA 1
ATOM 677 C C . GLY A 1 84 ? -3.864 -8.252 4.565 1.00 88.81 84 GLY A C 1
ATOM 678 O O . GLY A 1 84 ? -4.070 -9.065 3.665 1.00 88.81 84 GLY A O 1
ATOM 679 N N . ILE A 1 85 ? -3.333 -7.049 4.333 1.00 88.38 85 ILE A N 1
ATOM 680 C CA . ILE A 1 85 ? -2.933 -6.568 3.007 1.00 88.38 85 ILE A CA 1
ATOM 681 C C . ILE A 1 85 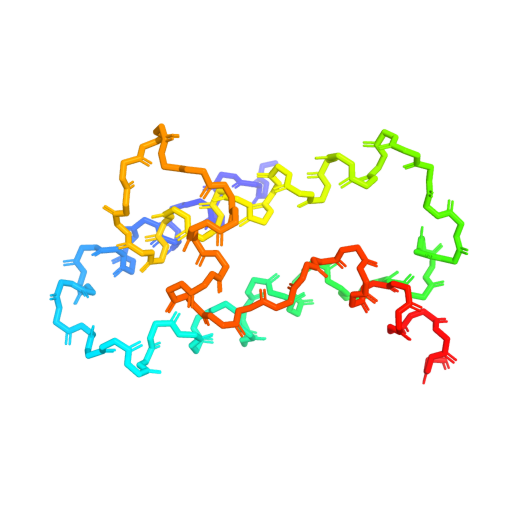? -1.420 -6.722 2.821 1.00 88.38 85 ILE A C 1
ATOM 683 O O . ILE A 1 85 ? -0.630 -6.231 3.631 1.00 88.38 85 ILE A O 1
ATOM 687 N N . LEU A 1 86 ? -1.025 -7.343 1.705 1.00 89.06 86 LEU A N 1
ATOM 688 C CA . LEU A 1 86 ? 0.373 -7.454 1.284 1.00 89.06 86 LEU A CA 1
ATOM 689 C C . LEU A 1 86 ? 0.941 -6.092 0.851 1.00 89.06 86 LEU A C 1
ATOM 691 O O . LEU A 1 86 ? 0.235 -5.219 0.346 1.00 89.06 86 LEU A O 1
ATOM 695 N N . THR A 1 87 ? 2.240 -5.899 1.034 1.00 89.19 87 THR A N 1
ATOM 696 C CA . THR A 1 87 ? 2.941 -4.674 0.644 1.00 89.19 87 THR A CA 1
ATOM 697 C C . THR A 1 87 ? 2.909 -4.436 -0.877 1.00 89.19 87 THR A C 1
ATOM 699 O O . THR A 1 87 ? 3.156 -5.354 -1.658 1.00 89.19 87 THR A O 1
ATOM 702 N N . LEU A 1 88 ? 2.636 -3.196 -1.309 1.00 89.69 88 LEU A N 1
ATOM 703 C CA . LEU A 1 88 ? 2.458 -2.830 -2.727 1.00 89.69 88 LEU A CA 1
ATOM 704 C C . LEU A 1 88 ? 3.686 -3.090 -3.596 1.00 89.69 88 LEU A C 1
ATOM 706 O O . LEU A 1 88 ? 3.533 -3.392 -4.769 1.00 89.69 88 LEU A O 1
ATOM 710 N N . ASN A 1 89 ? 4.895 -2.953 -3.052 1.00 88.38 89 ASN A N 1
ATOM 711 C CA . ASN A 1 89 ? 6.122 -3.222 -3.802 1.00 88.38 89 ASN A CA 1
ATOM 712 C C . ASN A 1 89 ? 6.211 -4.691 -4.237 1.00 88.38 89 ASN A C 1
ATOM 714 O O . ASN A 1 89 ? 6.545 -4.947 -5.384 1.00 88.38 89 ASN A O 1
ATOM 718 N N . LEU A 1 90 ? 5.845 -5.627 -3.356 1.00 89.81 90 LEU A N 1
ATOM 719 C CA . LEU A 1 90 ? 5.823 -7.057 -3.669 1.00 89.81 90 LEU A CA 1
ATOM 720 C C . LEU A 1 90 ? 4.744 -7.379 -4.707 1.00 89.81 90 LEU A C 1
ATOM 722 O O . LEU A 1 90 ? 4.987 -8.149 -5.627 1.00 89.81 90 LEU A O 1
ATOM 726 N N . ARG A 1 91 ? 3.562 -6.752 -4.605 1.00 90.00 91 ARG A N 1
ATOM 727 C CA . ARG A 1 91 ? 2.520 -6.900 -5.634 1.00 90.00 91 ARG A CA 1
ATOM 728 C C . ARG A 1 91 ? 2.914 -6.300 -6.977 1.00 90.00 91 ARG A C 1
ATOM 730 O O . ARG A 1 91 ? 2.572 -6.874 -7.996 1.00 90.00 91 ARG A O 1
ATOM 737 N N . ALA A 1 92 ? 3.615 -5.170 -6.985 1.00 89.06 92 ALA A N 1
ATOM 738 C CA . ALA A 1 92 ? 4.065 -4.533 -8.216 1.00 89.06 92 ALA A CA 1
ATOM 739 C C . ALA A 1 92 ? 5.149 -5.356 -8.923 1.00 89.06 92 ALA A C 1
ATOM 741 O O . ALA A 1 92 ? 5.097 -5.493 -10.139 1.00 89.06 92 ALA A O 1
ATOM 742 N N . GLU A 1 93 ? 6.092 -5.930 -8.169 1.00 88.12 93 GLU A N 1
ATOM 743 C CA . GLU A 1 93 ? 7.077 -6.885 -8.697 1.00 88.12 93 GLU A CA 1
ATOM 744 C C . GLU A 1 93 ? 6.395 -8.159 -9.220 1.00 88.12 93 GLU A C 1
ATOM 746 O O . GLU A 1 93 ? 6.773 -8.666 -10.266 1.00 88.12 93 GLU A O 1
ATOM 751 N N . GLN A 1 94 ? 5.347 -8.645 -8.548 1.00 88.31 94 GLN A N 1
ATOM 752 C CA . GLN A 1 94 ? 4.560 -9.771 -9.049 1.00 88.31 94 GLN A CA 1
ATOM 753 C C . GLN A 1 94 ? 3.823 -9.404 -10.345 1.00 88.31 94 GLN A C 1
ATOM 755 O O . GLN A 1 94 ? 3.985 -10.073 -11.355 1.00 88.31 94 GLN A O 1
ATOM 760 N N . GLU A 1 95 ? 3.030 -8.332 -10.369 1.00 86.62 95 GLU A N 1
ATOM 761 C CA . GLU A 1 95 ? 2.262 -7.957 -11.565 1.00 86.62 95 GLU A CA 1
ATOM 762 C C . GLU A 1 95 ? 3.146 -7.559 -12.755 1.00 86.62 95 GLU A C 1
ATOM 764 O O . GLU A 1 95 ? 2.678 -7.615 -13.886 1.00 86.62 95 GLU A O 1
ATOM 769 N N . SER A 1 96 ? 4.415 -7.197 -12.546 1.00 85.31 96 SER A N 1
ATOM 770 C CA . SER A 1 96 ? 5.325 -6.906 -13.657 1.00 85.31 96 SER A CA 1
ATOM 771 C C . SER A 1 96 ? 5.874 -8.143 -14.366 1.00 85.31 96 SER A C 1
ATOM 773 O O . SER A 1 96 ? 6.327 -8.023 -15.498 1.00 85.31 96 SER A O 1
ATOM 775 N N . VAL A 1 97 ? 5.823 -9.312 -13.721 1.00 82.69 97 VAL A N 1
ATOM 776 C CA . VAL A 1 97 ? 6.295 -10.591 -14.278 1.00 82.69 97 VAL A CA 1
ATOM 777 C C . VAL A 1 97 ? 5.170 -11.361 -14.979 1.00 82.69 97 VAL A C 1
ATOM 779 O O . VAL A 1 97 ? 5.438 -12.181 -15.850 1.00 82.69 97 VAL A O 1
ATOM 782 N N . TYR A 1 98 ? 3.913 -11.121 -14.594 1.00 69.44 98 TYR A N 1
ATOM 783 C CA . TYR A 1 98 ? 2.744 -11.859 -15.097 1.00 69.44 98 TYR A CA 1
ATOM 784 C C . TYR A 1 98 ? 2.014 -11.180 -16.270 1.00 69.44 98 TYR A C 1
ATOM 786 O O . TYR A 1 98 ? 1.039 -11.746 -16.766 1.00 69.44 98 TYR A O 1
ATOM 794 N N . VAL A 1 99 ? 2.444 -9.984 -16.686 1.00 58.88 99 VAL A N 1
ATOM 795 C CA . VAL A 1 99 ? 1.953 -9.277 -17.887 1.00 58.88 99 V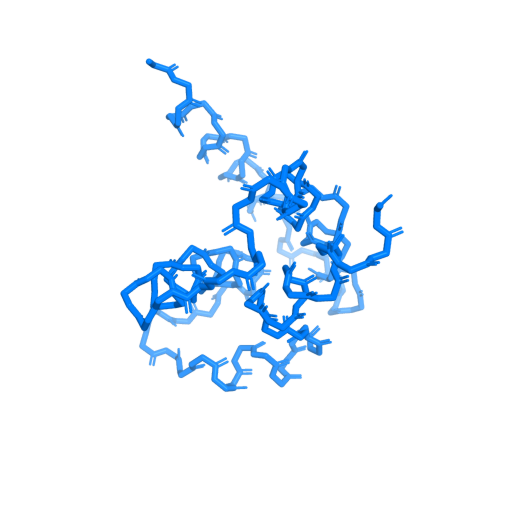AL A CA 1
ATOM 796 C C . VAL A 1 99 ? 2.867 -9.586 -19.059 1.00 58.88 99 VAL A C 1
ATOM 798 O O . VAL A 1 99 ? 2.322 -9.924 -20.131 1.00 58.88 99 VAL A O 1
#

Radius of gyration: 13.88 Å; Cα contacts (8 Å, |Δi|>4): 68; chains: 1; bounding box: 35×31×32 Å

Sequence (99 aa):
MKVAFTHQRMARIDGATWVLKQEHRRIPYYTVAERMILHGAAAWALNLISRQKKLLLTIQRKCLLFITGAYRTTPMATLQSITGILTLNLRAEQESVYV

Mean predicted aligned error: 9.13 Å

Solvent-accessible surface area (backbone atoms only — not comparable to full-atom values): 5896 Å² total; per-residue (Å²)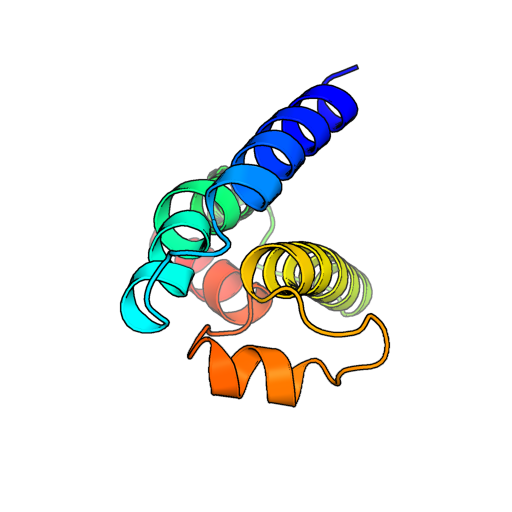: 137,65,70,67,58,55,53,54,58,50,57,59,49,52,78,73,43,87,73,58,54,80,84,55,50,46,51,63,44,62,69,47,55,48,45,69,70,44,74,53,17,55,83,63,26,80,73,69,49,73,70,54,45,50,50,45,52,55,53,50,48,53,54,48,36,61,62,66,70,53,62,91,82,60,53,69,68,57,54,30,63,79,58,71,54,79,62,61,57,62,52,23,42,50,48,28,74,76,106

Organism: Araneus ventricosus (NCBI:txid182803)

pLDDT: mean 80.52, std 14.56, range [41.78, 94.44]